Protein AF-A0A822DP72-F1 (afdb_monomer)

pLDDT: mean 86.13, std 12.22, range [49.94, 95.56]

Nearest PDB structures (foldseek):
  6f1k-assembly1_A  TM=9.837E-01  e=1.016E-04  Homo sapiens
  6usj-assembly1_V  TM=9.513E-01  e=7.492E-05  Homo sapiens
  6f5b-assembly1_B  TM=9.706E-01  e=2.531E-04  Homo sapiens
  7aeo-assembly1_A-2  TM=9.862E-01  e=2.109E-04  Homo sapiens
  6x0n-assembly1_P  TM=9.628E-01  e=4.119E-04  Homo sapiens

Structure (mmCIF, N/CA/C/O backbone):
data_AF-A0A822DP72-F1
#
_entry.id   AF-A0A822DP72-F1
#
loop_
_atom_site.group_PDB
_atom_site.id
_atom_site.type_symbol
_atom_site.label_atom_id
_atom_site.label_alt_id
_atom_site.label_comp_id
_atom_site.label_asym_id
_atom_site.label_entity_id
_atom_site.label_seq_id
_atom_site.pdbx_PDB_ins_code
_atom_site.Cartn_x
_atom_site.Cartn_y
_atom_site.Cartn_z
_atom_site.occupancy
_atom_site.B_iso_or_equiv
_atom_site.auth_seq_id
_atom_site.auth_comp_id
_atom_site.auth_asym_id
_atom_site.auth_atom_id
_atom_site.pdbx_PDB_model_num
ATOM 1 N N . THR A 1 1 ? 8.834 -8.803 -15.738 1.00 49.94 1 THR A N 1
ATOM 2 C CA . THR A 1 1 ? 9.440 -7.987 -16.812 1.00 49.94 1 THR A CA 1
ATOM 3 C C . THR A 1 1 ? 9.404 -8.774 -18.105 1.00 49.94 1 THR A C 1
ATOM 5 O O . THR A 1 1 ? 10.081 -9.786 -18.189 1.00 49.94 1 THR A O 1
ATOM 8 N N . ASN A 1 2 ? 8.563 -8.392 -19.072 1.00 52.66 2 ASN A N 1
ATOM 9 C CA . ASN A 1 2 ? 8.498 -9.073 -20.370 1.00 52.66 2 ASN A CA 1
ATOM 10 C C . ASN A 1 2 ? 9.431 -8.331 -21.343 1.00 52.66 2 ASN A C 1
ATOM 12 O O . ASN A 1 2 ? 9.116 -7.225 -21.787 1.00 52.66 2 ASN A O 1
ATOM 16 N N . VAL A 1 3 ? 10.626 -8.887 -21.567 1.00 53.72 3 VAL A N 1
ATOM 17 C CA . VAL A 1 3 ? 11.750 -8.225 -22.262 1.00 53.72 3 VAL A CA 1
ATOM 18 C C . VAL A 1 3 ? 11.425 -7.913 -23.730 1.00 53.72 3 VAL A C 1
ATOM 20 O O . VAL A 1 3 ? 11.954 -6.947 -24.269 1.00 53.72 3 VAL A O 1
ATOM 23 N N . GLY A 1 4 ? 10.486 -8.639 -24.347 1.00 57.31 4 GLY A N 1
ATOM 24 C CA . GLY A 1 4 ? 10.116 -8.449 -25.755 1.00 57.31 4 GLY A CA 1
ATOM 25 C C . GLY A 1 4 ? 9.411 -7.125 -26.082 1.00 57.31 4 GLY A C 1
ATOM 26 O O . GLY A 1 4 ? 9.562 -6.631 -27.191 1.00 57.31 4 GLY A O 1
ATOM 27 N N . ASN A 1 5 ? 8.698 -6.512 -25.124 1.00 59.25 5 ASN A N 1
ATOM 28 C CA . ASN A 1 5 ? 7.837 -5.343 -25.391 1.00 59.25 5 ASN A CA 1
ATOM 29 C C . ASN A 1 5 ? 8.226 -4.063 -24.624 1.00 59.25 5 ASN A C 1
ATOM 31 O O . ASN A 1 5 ? 7.439 -3.122 -24.590 1.00 59.25 5 ASN A O 1
ATOM 35 N N . ASN A 1 6 ? 9.399 -4.005 -23.974 1.00 60.19 6 ASN A N 1
ATOM 36 C CA . ASN A 1 6 ? 9.857 -2.829 -23.198 1.00 60.19 6 ASN A CA 1
ATOM 37 C C . ASN A 1 6 ? 8.811 -2.288 -22.185 1.00 60.19 6 ASN A C 1
ATOM 39 O O . ASN A 1 6 ? 8.761 -1.101 -21.859 1.00 60.19 6 ASN A O 1
ATOM 43 N N . ASN A 1 7 ? 7.964 -3.173 -21.656 1.00 63.88 7 ASN A N 1
ATOM 44 C CA . ASN A 1 7 ? 6.934 -2.837 -20.676 1.00 63.88 7 ASN A CA 1
ATOM 45 C C . ASN A 1 7 ? 7.481 -3.031 -19.257 1.00 63.88 7 ASN A C 1
ATOM 47 O O . ASN A 1 7 ? 7.053 -3.918 -18.519 1.00 63.88 7 ASN A O 1
ATOM 51 N N . ASN A 1 8 ? 8.468 -2.213 -18.885 1.00 73.38 8 ASN A N 1
ATOM 52 C CA . ASN A 1 8 ? 9.053 -2.231 -17.546 1.00 73.38 8 ASN A CA 1
ATOM 53 C C . ASN A 1 8 ? 8.228 -1.347 -16.598 1.00 73.38 8 ASN A C 1
ATOM 55 O O . ASN A 1 8 ? 8.542 -0.171 -16.394 1.00 73.38 8 ASN A O 1
ATOM 59 N N . LYS A 1 9 ? 7.123 -1.894 -16.084 1.00 82.44 9 LYS A N 1
ATOM 60 C CA . LYS A 1 9 ? 6.249 -1.230 -15.109 1.00 82.44 9 LYS A CA 1
ATOM 61 C C . LYS A 1 9 ? 6.485 -1.804 -13.710 1.00 82.44 9 LYS A C 1
ATOM 63 O O . LYS A 1 9 ? 6.706 -3.005 -13.584 1.00 82.44 9 LYS A O 1
ATOM 68 N N . PHE A 1 10 ? 6.411 -0.962 -12.683 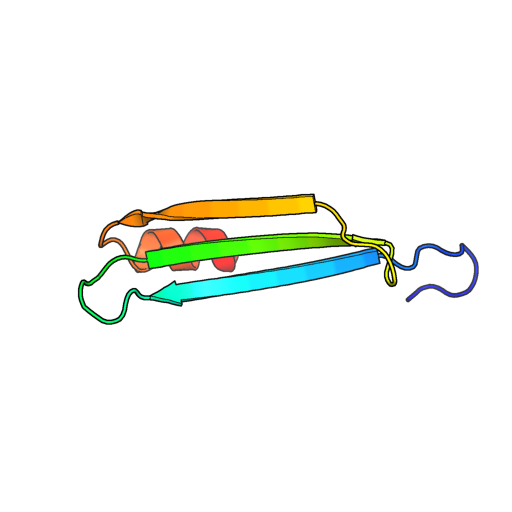1.00 84.31 10 PHE A N 1
ATOM 69 C CA . PHE A 1 10 ? 6.386 -1.375 -11.281 1.00 84.31 10 PHE A CA 1
ATOM 70 C C . PHE A 1 10 ? 5.038 -1.036 -10.647 1.00 84.31 10 PHE A C 1
ATOM 72 O O . PHE A 1 10 ? 4.389 -0.070 -11.052 1.00 84.31 10 PHE A O 1
ATOM 79 N N . TYR A 1 11 ? 4.669 -1.829 -9.647 1.00 86.81 11 TYR A N 1
ATOM 80 C CA . TYR A 1 11 ? 3.599 -1.559 -8.696 1.00 86.81 11 TYR A CA 1
ATOM 81 C C . TYR A 1 11 ? 4.148 -1.844 -7.300 1.00 86.81 11 TYR A C 1
ATOM 83 O O . TYR A 1 11 ? 4.804 -2.861 -7.080 1.00 86.81 11 TYR A O 1
ATOM 91 N N . LEU A 1 12 ? 3.911 -0.921 -6.383 1.00 87.81 12 LEU A N 1
ATOM 92 C CA . LEU A 1 12 ? 4.237 -1.010 -4.972 1.00 87.81 12 LEU A CA 1
ATOM 93 C C . LEU A 1 12 ? 2.964 -0.670 -4.212 1.00 87.81 12 LEU A C 1
ATOM 95 O O . LEU A 1 12 ? 2.339 0.350 -4.490 1.00 87.81 12 LEU A O 1
ATOM 99 N N . ILE A 1 13 ? 2.589 -1.537 -3.281 1.00 92.75 13 ILE A N 1
ATOM 100 C CA . ILE A 1 13 ? 1.440 -1.351 -2.401 1.00 92.75 13 ILE A CA 1
ATOM 101 C C . ILE A 1 13 ? 1.949 -1.598 -0.981 1.00 92.75 13 ILE A C 1
ATOM 103 O O . ILE A 1 13 ? 2.660 -2.576 -0.744 1.00 92.75 13 ILE A O 1
ATOM 107 N N . GLN A 1 14 ? 1.645 -0.700 -0.050 1.00 93.06 14 GLN A N 1
ATOM 108 C CA . GLN A 1 14 ? 2.037 -0.796 1.355 1.00 93.06 14 GLN A CA 1
ATOM 109 C C . GLN A 1 14 ? 0.849 -0.448 2.243 1.00 93.06 14 GLN A C 1
ATOM 111 O O . GLN A 1 14 ? 0.232 0.595 2.057 1.00 93.06 14 GLN A O 1
ATOM 116 N N . LEU A 1 15 ? 0.566 -1.294 3.230 1.00 92.81 15 LEU A N 1
ATOM 117 C CA . LEU A 1 15 ? -0.349 -0.972 4.318 1.00 92.81 15 LEU A CA 1
ATOM 118 C C . LEU A 1 15 ? 0.463 -0.378 5.474 1.00 92.81 15 LEU A C 1
ATOM 120 O O . LEU A 1 15 ? 1.435 -0.982 5.927 1.00 92.81 15 LEU A O 1
ATOM 124 N N . LEU A 1 16 ? 0.096 0.826 5.897 1.00 94.12 16 LEU A N 1
ATOM 125 C CA . LEU A 1 16 ? 0.805 1.630 6.887 1.00 94.12 16 LEU A CA 1
ATOM 126 C C . LEU A 1 16 ? -0.092 1.842 8.108 1.00 94.12 16 LEU A C 1
ATOM 128 O O . LEU A 1 16 ? -1.293 2.064 7.965 1.00 94.12 16 LEU A O 1
ATOM 132 N N . GLU A 1 17 ? 0.505 1.824 9.295 1.00 94.12 17 GLU A N 1
ATOM 133 C CA . GLU A 1 17 ? -0.140 2.178 10.562 1.00 94.12 17 GLU A CA 1
ATOM 134 C C . GLU A 1 17 ? 0.560 3.409 11.151 1.00 94.12 17 GLU A C 1
ATOM 136 O O . GLU A 1 17 ? 1.788 3.507 11.132 1.00 94.12 17 GLU A O 1
ATOM 141 N N . GLU A 1 18 ? -0.214 4.377 11.640 1.00 93.44 18 GLU A N 1
ATOM 142 C CA . GLU A 1 18 ? 0.324 5.562 12.310 1.00 93.44 18 GLU A CA 1
ATOM 143 C C . GLU A 1 18 ? 0.889 5.198 13.696 1.00 93.44 18 GLU A C 1
ATOM 145 O O . GLU A 1 18 ? 0.255 4.516 14.492 1.00 93.44 18 GLU A O 1
ATOM 150 N N . ASN A 1 19 ? 2.080 5.700 14.034 1.00 92.00 19 ASN A N 1
ATOM 151 C CA . ASN A 1 19 ? 2.774 5.311 15.274 1.00 92.00 19 ASN A CA 1
ATOM 152 C C . ASN A 1 19 ? 2.029 5.695 16.565 1.00 92.00 19 ASN A C 1
ATOM 154 O O . ASN A 1 19 ? 2.190 5.047 17.597 1.00 92.00 19 ASN A O 1
ATOM 158 N N . HIS A 1 20 ? 1.271 6.793 16.534 1.00 90.94 20 HIS A N 1
ATOM 159 C CA . HIS A 1 20 ? 0.654 7.387 17.726 1.00 90.94 20 HIS A CA 1
ATOM 160 C C . HIS A 1 20 ? -0.851 7.153 17.815 1.00 90.94 20 HIS A C 1
ATOM 162 O O . HIS A 1 20 ? -1.454 7.420 18.854 1.00 90.94 20 HIS A O 1
ATOM 168 N N . SER A 1 21 ? -1.477 6.698 16.734 1.00 87.88 21 SER A N 1
ATOM 169 C CA . SER A 1 21 ? -2.912 6.479 16.698 1.00 87.88 21 SER A CA 1
ATOM 170 C C . SER A 1 21 ? -3.224 5.282 15.818 1.00 87.88 21 SER A C 1
ATOM 172 O O . SER A 1 21 ? -2.509 5.025 14.859 1.00 87.88 21 SER A O 1
ATOM 174 N N . LYS A 1 22 ? -4.283 4.535 16.139 1.00 89.94 22 LYS A N 1
ATOM 175 C CA . LYS A 1 22 ? -4.744 3.425 15.299 1.00 89.94 22 LYS A CA 1
ATOM 176 C C . LYS A 1 22 ? -5.380 3.990 14.035 1.00 89.94 22 LYS A C 1
ATOM 178 O O . LYS A 1 22 ? -6.600 4.018 13.932 1.00 89.94 22 LYS A O 1
ATOM 183 N N . LYS A 1 23 ? -4.565 4.529 13.135 1.00 94.25 23 LYS A N 1
ATOM 184 C CA . LYS A 1 23 ? -4.974 4.967 11.809 1.00 94.25 23 LYS A CA 1
ATOM 185 C C . LYS A 1 23 ? -4.203 4.193 10.762 1.00 94.25 23 LYS A C 1
ATOM 187 O O . LYS A 1 23 ? -2.980 4.092 10.841 1.00 94.25 23 LYS A O 1
A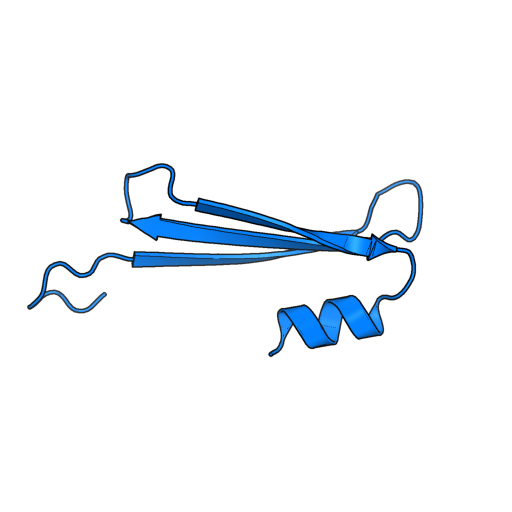TOM 192 N N . TYR A 1 24 ? -4.935 3.693 9.784 1.00 94.31 24 TYR A N 1
ATOM 193 C CA . TYR A 1 24 ? -4.433 2.857 8.717 1.00 94.31 24 TYR A CA 1
ATOM 194 C C . TYR A 1 24 ? -4.500 3.598 7.391 1.00 94.31 24 TYR A C 1
ATOM 196 O O . TYR A 1 24 ? -5.445 4.337 7.103 1.00 94.31 24 TYR A O 1
ATOM 204 N N . TYR A 1 25 ? -3.474 3.381 6.582 1.00 94.25 25 TYR A N 1
ATOM 205 C CA . TYR A 1 25 ? -3.340 3.969 5.263 1.00 94.25 25 TYR A CA 1
ATOM 206 C C . TYR A 1 25 ? -2.886 2.891 4.291 1.00 94.25 25 TYR A C 1
ATOM 208 O O . TYR A 1 25 ? -2.114 2.007 4.665 1.00 94.25 25 TYR A O 1
ATOM 216 N N . VAL A 1 26 ? -3.305 2.986 3.035 1.00 95.56 26 VAL A N 1
ATOM 217 C CA . VAL A 1 26 ? -2.728 2.173 1.963 1.00 95.56 26 VAL A CA 1
ATOM 218 C C . VAL A 1 26 ? -2.048 3.093 0.967 1.00 95.56 26 VAL A C 1
ATOM 220 O O . VAL A 1 26 ? -2.676 3.938 0.334 1.00 95.56 26 VAL A O 1
ATOM 223 N N . TRP A 1 27 ? -0.735 2.934 0.848 1.00 95.19 27 TRP A N 1
ATOM 224 C CA . TRP A 1 27 ? 0.087 3.641 -0.116 1.00 95.19 27 TRP A CA 1
ATOM 225 C C . TRP A 1 27 ? 0.271 2.796 -1.364 1.00 95.19 27 TRP A C 1
ATOM 227 O O . TRP A 1 27 ? 0.766 1.672 -1.296 1.00 95.19 27 TRP A O 1
ATOM 237 N N . LEU A 1 28 ? -0.080 3.358 -2.512 1.00 93.88 28 LEU A N 1
ATOM 238 C CA . LEU A 1 28 ? 0.101 2.752 -3.818 1.00 93.88 28 LEU A CA 1
ATOM 239 C C . LEU A 1 28 ? 1.049 3.617 -4.635 1.00 93.88 28 LEU A C 1
ATOM 241 O O . LEU A 1 28 ? 0.935 4.839 -4.669 1.00 93.88 28 LEU A O 1
ATOM 245 N N . ARG A 1 29 ? 1.978 2.986 -5.343 1.00 93.19 29 ARG A N 1
ATOM 246 C CA . ARG A 1 29 ? 2.882 3.659 -6.271 1.00 93.19 29 ARG A CA 1
ATOM 247 C C . ARG A 1 29 ? 3.109 2.781 -7.485 1.00 93.19 29 ARG A C 1
ATOM 24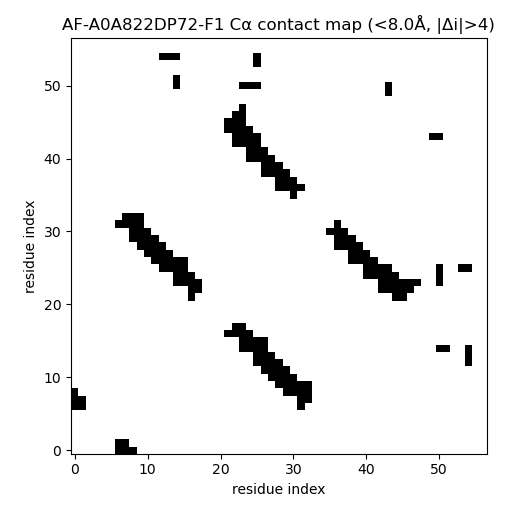9 O O . ARG A 1 29 ? 3.510 1.629 -7.355 1.00 93.19 29 ARG A O 1
ATOM 256 N N . TRP A 1 30 ? 2.911 3.331 -8.671 1.00 92.50 30 TRP A N 1
ATOM 257 C CA . TRP A 1 30 ? 3.082 2.594 -9.916 1.00 92.50 30 TRP A CA 1
ATOM 258 C C . TRP A 1 30 ? 3.689 3.466 -10.998 1.00 92.50 30 TRP A C 1
ATOM 260 O O . TRP A 1 30 ? 3.604 4.689 -10.971 1.00 92.50 30 TRP A O 1
ATOM 270 N N . GLY A 1 31 ? 4.312 2.853 -11.993 1.00 90.81 31 GLY A N 1
ATOM 271 C CA . GLY A 1 31 ? 4.865 3.612 -13.105 1.00 90.81 31 GLY A CA 1
ATOM 272 C C . GLY A 1 31 ? 5.917 2.850 -13.876 1.00 90.81 31 GLY A C 1
ATOM 273 O O . GLY A 1 31 ? 6.068 1.640 -13.729 1.00 90.81 31 GLY A O 1
ATOM 274 N N . ARG A 1 32 ? 6.651 3.570 -14.723 1.00 86.88 32 ARG A N 1
ATOM 275 C CA . ARG A 1 32 ? 7.782 3.007 -15.459 1.00 86.88 32 ARG A CA 1
ATOM 276 C C . ARG A 1 32 ? 9.005 2.939 -14.549 1.00 86.88 32 ARG A C 1
ATOM 278 O O . ARG A 1 32 ? 9.341 3.922 -13.895 1.00 86.88 32 ARG A O 1
ATOM 285 N N . VAL A 1 33 ? 9.679 1.794 -14.524 1.00 81.50 33 VAL A N 1
ATOM 286 C CA . VAL A 1 33 ? 10.912 1.605 -13.744 1.00 81.50 33 VAL A CA 1
ATOM 287 C C . VAL A 1 33 ? 11.967 2.622 -14.193 1.00 81.50 33 VAL A C 1
ATOM 289 O O . VAL A 1 33 ? 12.180 2.799 -15.391 1.00 81.50 33 VAL A O 1
ATOM 292 N N . GLY A 1 34 ? 12.591 3.310 -13.233 1.00 82.94 34 G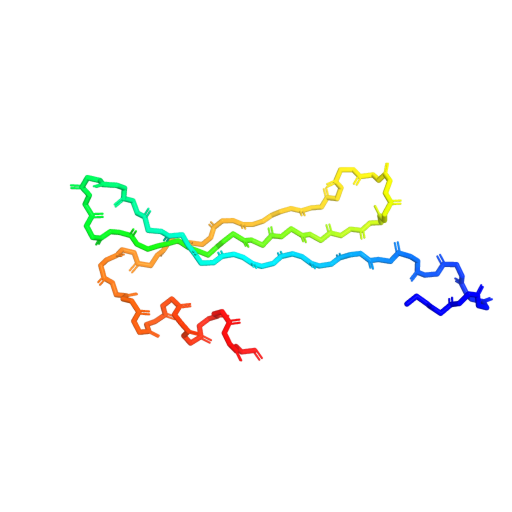LY A N 1
ATOM 293 C CA . GLY A 1 34 ? 13.547 4.400 -13.477 1.00 82.94 34 GLY A CA 1
ATOM 294 C C . GLY A 1 34 ? 12.933 5.807 -13.526 1.00 82.94 34 GLY A C 1
ATOM 295 O O . GLY A 1 34 ? 13.674 6.781 -13.551 1.00 82.94 34 GLY A O 1
ATOM 296 N N . TYR A 1 35 ? 11.602 5.929 -13.484 1.00 82.00 3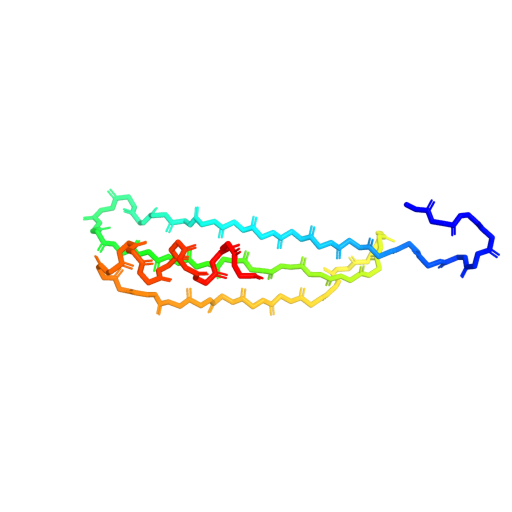5 TYR A N 1
ATOM 297 C CA . TYR A 1 35 ? 10.885 7.205 -13.398 1.00 82.00 35 TYR A CA 1
ATOM 298 C C . TYR A 1 35 ? 10.060 7.279 -12.106 1.00 82.00 35 TYR A C 1
ATOM 300 O O . TYR A 1 35 ? 9.766 6.261 -11.477 1.00 82.00 35 TYR A O 1
ATOM 308 N N . THR A 1 36 ? 9.662 8.488 -11.701 1.00 81.81 36 THR A N 1
ATOM 309 C CA . THR A 1 36 ? 8.940 8.723 -10.437 1.00 81.81 36 THR A CA 1
ATOM 310 C C . THR A 1 36 ? 7.616 7.955 -10.359 1.00 81.81 36 THR A C 1
ATOM 312 O O . THR A 1 36 ? 7.309 7.392 -9.304 1.00 81.81 36 THR A O 1
ATOM 315 N N . GLY A 1 37 ? 6.898 7.847 -11.483 1.00 89.50 37 GLY A N 1
ATOM 316 C CA . GLY A 1 37 ? 5.591 7.194 -11.562 1.00 89.50 37 GLY A CA 1
ATOM 317 C C . GLY A 1 37 ? 4.459 8.058 -11.002 1.00 89.50 37 GLY A C 1
ATOM 318 O O . GLY A 1 37 ? 4.609 9.266 -10.842 1.00 89.50 37 GLY A O 1
ATOM 319 N N . GLN A 1 38 ? 3.329 7.420 -10.729 1.00 92.12 38 GLN A N 1
ATOM 320 C CA . GLN A 1 38 ? 2.173 7.955 -10.020 1.00 92.12 38 GLN A CA 1
ATOM 321 C C . GLN A 1 38 ? 2.077 7.297 -8.644 1.00 92.12 38 GLN A C 1
ATOM 323 O O . GLN A 1 38 ? 2.642 6.223 -8.408 1.00 92.12 38 GLN A O 1
ATOM 328 N N . ASN A 1 39 ? 1.375 7.955 -7.733 1.00 94.06 39 ASN A N 1
ATOM 329 C CA . ASN A 1 39 ? 1.102 7.429 -6.411 1.00 94.06 39 ASN A CA 1
ATOM 330 C C . ASN A 1 39 ? -0.315 7.777 -5.957 1.00 94.06 39 ASN A C 1
ATOM 332 O O . ASN A 1 39 ? -0.960 8.656 -6.528 1.00 94.06 39 ASN A O 1
ATOM 336 N N . ASN A 1 40 ? -0.788 7.049 -4.953 1.00 94.75 40 ASN A N 1
ATOM 337 C CA . ASN A 1 40 ? -2.042 7.306 -4.274 1.00 94.75 40 ASN A CA 1
ATOM 338 C C . ASN A 1 40 ? -1.919 6.907 -2.800 1.00 94.75 40 ASN A C 1
ATOM 340 O O . ASN A 1 40 ? -1.313 5.880 -2.494 1.00 94.75 40 ASN A O 1
ATOM 344 N N . LEU A 1 41 ? -2.485 7.709 -1.901 1.00 94.75 41 LEU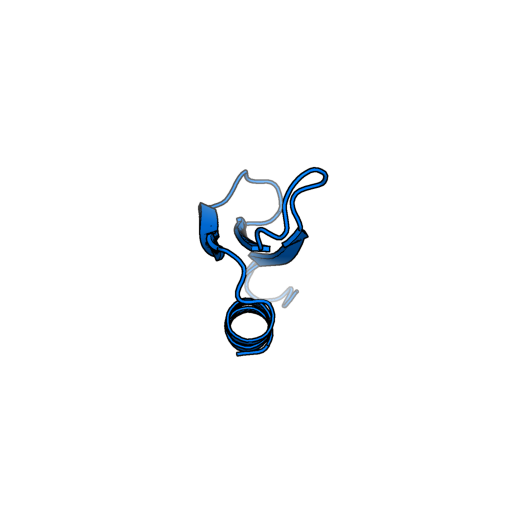 A N 1
ATOM 345 C CA . LEU A 1 41 ? -2.561 7.410 -0.474 1.00 94.75 41 LEU A CA 1
ATOM 346 C C . LEU A 1 41 ? -4.026 7.383 -0.062 1.00 94.75 41 LEU A C 1
ATOM 348 O O . LEU A 1 41 ? -4.669 8.427 -0.007 1.00 94.75 41 LEU A O 1
ATOM 352 N N . GLU A 1 42 ? -4.518 6.199 0.269 1.00 94.44 42 GLU A N 1
ATOM 353 C CA . GLU A 1 42 ? -5.873 6.009 0.775 1.00 94.44 42 GLU A CA 1
ATOM 354 C C . GLU A 1 42 ? -5.861 5.954 2.303 1.00 94.44 42 GLU A C 1
ATOM 356 O O . GLU A 1 42 ? -4.966 5.353 2.905 1.00 94.44 42 GLU A O 1
ATOM 361 N N . HIS A 1 43 ? -6.849 6.588 2.933 1.00 94.06 43 HIS A N 1
ATOM 362 C CA . HIS A 1 43 ? -6.977 6.679 4.386 1.00 94.06 43 HIS A CA 1
ATOM 363 C C . HIS A 1 43 ? -8.180 5.864 4.869 1.00 94.06 43 HIS A C 1
ATOM 365 O O . HIS A 1 43 ? -9.311 6.152 4.492 1.00 94.06 43 HIS A O 1
ATOM 371 N N . PHE A 1 44 ? -7.946 4.926 5.787 1.00 93.12 44 PHE A N 1
ATOM 372 C CA . PHE A 1 44 ? -8.964 4.005 6.317 1.00 93.12 44 PHE A CA 1
ATOM 373 C C . PHE A 1 44 ? -9.317 4.267 7.788 1.00 93.12 44 PHE A C 1
ATOM 375 O O . PHE A 1 44 ? -10.082 3.530 8.404 1.00 93.12 44 PHE A O 1
ATOM 382 N N . GLY A 1 45 ? -8.771 5.331 8.388 1.00 92.00 45 GLY A N 1
ATOM 383 C CA . GLY A 1 45 ? -9.016 5.636 9.797 1.00 92.0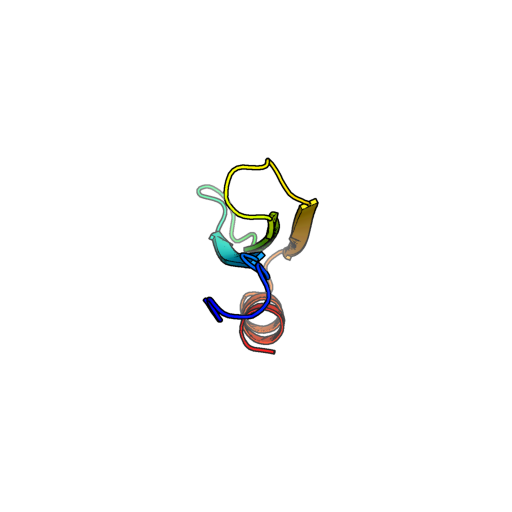0 45 GLY A CA 1
ATOM 384 C C . GLY A 1 45 ? -8.640 4.449 10.679 1.00 92.00 45 GLY A C 1
ATOM 385 O O . GLY A 1 45 ? -7.622 3.813 10.442 1.00 92.00 45 GLY A O 1
ATOM 386 N N . CYS A 1 46 ? -9.449 4.133 11.685 1.00 91.38 46 CYS A N 1
ATOM 387 C CA . CYS A 1 46 ? -9.182 3.019 12.596 1.00 91.38 46 CYS A CA 1
ATOM 388 C C . CYS A 1 46 ? -9.640 1.639 12.106 1.00 91.38 46 CYS A C 1
ATOM 390 O O . CYS A 1 46 ? -9.487 0.668 12.852 1.00 91.38 46 CYS A O 1
ATOM 392 N N . ASP A 1 47 ? -10.154 1.529 10.878 1.00 92.56 47 ASP A N 1
ATOM 393 C CA . ASP A 1 47 ? -10.614 0.260 10.318 1.00 92.56 47 ASP A CA 1
ATOM 394 C C . ASP A 1 47 ? -9.473 -0.484 9.601 1.00 92.56 47 ASP A C 1
ATOM 396 O O . ASP A 1 47 ? -9.128 -0.232 8.444 1.00 92.56 47 ASP A O 1
ATOM 400 N N . LEU A 1 48 ? -8.857 -1.423 10.324 1.00 91.94 48 LEU A N 1
ATOM 401 C CA . LEU A 1 48 ? -7.799 -2.278 9.783 1.00 91.94 48 LEU A CA 1
ATOM 402 C C . LEU A 1 48 ? -8.332 -3.285 8.756 1.00 91.94 48 LEU A C 1
ATOM 404 O O . LEU A 1 48 ? -7.602 -3.679 7.843 1.00 91.94 48 LEU A O 1
ATOM 408 N N . ASP A 1 49 ? -9.567 -3.753 8.918 1.00 93.38 49 ASP A N 1
ATOM 409 C CA . ASP A 1 49 ? -10.118 -4.799 8.062 1.00 93.38 49 ASP A CA 1
ATOM 410 C C . ASP A 1 49 ? -10.491 -4.232 6.692 1.00 93.38 49 A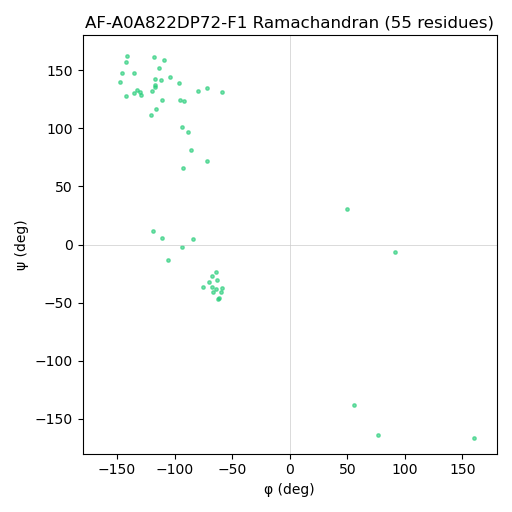SP A C 1
ATOM 412 O O . ASP A 1 49 ? -10.246 -4.883 5.674 1.00 93.38 49 ASP A O 1
ATOM 416 N N . GLU A 1 50 ? -10.992 -2.997 6.644 1.00 93.31 50 GLU A N 1
ATOM 417 C CA . GLU A 1 50 ? -11.193 -2.260 5.397 1.00 93.31 50 GLU A CA 1
ATOM 418 C C . GLU A 1 50 ? -9.862 -2.019 4.668 1.00 93.31 50 GLU A C 1
ATOM 420 O O . GLU A 1 50 ? -9.738 -2.359 3.489 1.00 93.31 50 GLU A O 1
ATOM 425 N N . ALA A 1 51 ? -8.827 -1.560 5.383 1.00 92.81 51 ALA A N 1
ATOM 426 C CA . ALA A 1 51 ? -7.496 -1.353 4.811 1.00 92.81 51 ALA A CA 1
ATOM 427 C C . ALA A 1 51 ? -6.893 -2.653 4.239 1.00 92.81 51 ALA A C 1
ATOM 429 O O . ALA A 1 51 ? -6.316 -2.655 3.150 1.00 92.81 51 ALA A O 1
ATOM 430 N N . LYS A 1 52 ? -7.056 -3.786 4.938 1.00 93.06 52 LYS A N 1
ATOM 431 C CA . LYS A 1 52 ? -6.611 -5.107 4.460 1.00 93.06 52 LYS A CA 1
ATOM 432 C C . LYS A 1 52 ? -7.384 -5.577 3.236 1.00 93.06 52 LYS A C 1
ATOM 434 O O . LYS A 1 52 ? -6.778 -6.152 2.336 1.00 93.06 52 LYS A O 1
ATOM 439 N N . ARG A 1 53 ? -8.702 -5.360 3.191 1.00 93.62 53 ARG A N 1
ATOM 440 C CA . ARG A 1 53 ? -9.513 -5.699 2.012 1.00 93.62 53 ARG A CA 1
ATOM 441 C C . ARG A 1 53 ? -9.040 -4.918 0.800 1.00 93.62 53 ARG A C 1
ATOM 443 O O . ARG A 1 53 ? -8.832 -5.528 -0.238 1.00 93.62 53 ARG A O 1
ATOM 450 N N . PHE A 1 54 ? -8.804 -3.619 0.959 1.00 91.50 54 PHE A N 1
ATOM 451 C CA . PHE A 1 54 ? -8.292 -2.780 -0.116 1.00 91.50 54 PHE A CA 1
ATOM 452 C C . PHE A 1 54 ? -6.880 -3.197 -0.565 1.00 91.50 54 PHE A C 1
ATOM 454 O O . PHE A 1 54 ? -6.587 -3.203 -1.754 1.00 91.50 54 PHE A O 1
ATOM 461 N N . PHE A 1 55 ? -6.004 -3.590 0.367 1.00 89.38 55 PHE A N 1
ATOM 462 C CA . PHE A 1 55 ? -4.654 -4.069 0.047 1.00 89.38 55 PHE A CA 1
ATOM 463 C C . PHE A 1 55 ? 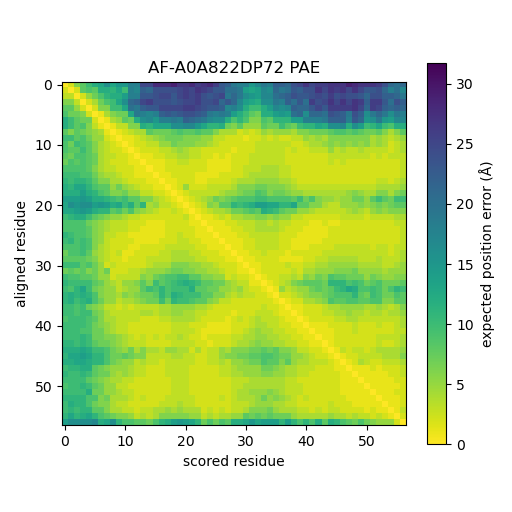-4.639 -5.417 -0.700 1.00 89.38 55 PHE A C 1
ATOM 465 O O . PHE A 1 55 ? -3.766 -5.641 -1.536 1.00 89.38 55 PHE A O 1
ATOM 472 N N . CYS A 1 56 ? -5.559 -6.326 -0.367 1.00 85.94 56 CYS A N 1
ATOM 473 C CA . CYS A 1 56 ? -5.598 -7.696 -0.892 1.00 85.94 56 CYS A CA 1
ATOM 474 C C . CYS A 1 56 ? -6.496 -7.884 -2.126 1.00 85.94 56 CYS A C 1
ATOM 476 O O . CYS A 1 56 ? -6.598 -9.015 -2.607 1.00 85.94 56 CYS A O 1
ATOM 478 N N . GLN A 1 57 ? -7.185 -6.835 -2.581 1.00 70.12 57 GLN A N 1
ATOM 479 C CA . GLN A 1 57 ? -8.076 -6.882 -3.743 1.00 70.12 57 GLN A CA 1
ATOM 480 C C . GLN A 1 57 ? -7.292 -6.938 -5.059 1.00 70.12 57 GLN A C 1
ATOM 482 O O . GLN A 1 57 ? -7.730 -7.704 -5.947 1.00 70.12 57 GLN A O 1
#

Secondary structure (DSSP, 8-state):
--GGGT--EEEEEEEEE-SSS--EEEEEEEEETTS--EEEEEEEET-HHHHHHHHH-

Foldseek 3Di:
DPVPPLPQKDKDWDWDADPPFQWIKIKIAMDHPPDRGDIDIGTDGNDPPVSVVVRVD

Solvent-accessible surface area (backbone atoms only — not comparable to full-atom values): 3483 Å² total; per-residue (Å²): 124,56,81,91,72,76,58,52,67,47,79,45,76,45,82,44,72,48,96,89,47,77,32,29,32,42,42,37,38,35,34,46,71,97,53,93,53,52,72,48,78,46,78,41,46,71,39,59,66,62,45,49,50,67,74,72,108

Radius of gyration: 14.35 Å; Cα contacts (8 Å, |Δi|>4): 98; chains: 1; bounding box: 25×18×44 Å

Mean predicted aligned error: 6.17 Å

Sequence (57 aa):
TNVGNNNNKFYLIQLLEENHSKKYYVWLRWGRVGYTGQNNLEHFGCDLDEAKRFFCQ